Protein AF-A0A329SRY1-F1 (afdb_monomer)

Radius of gyration: 16.74 Å; Cα contacts (8 Å, |Δi|>4): 68; chains: 1; bounding box: 30×52×48 Å

Secondary structure (DSSP, 8-state):
--------HHHHHHHHHHHHHHHHIIIIIITTT---HHHHHHHHHHHTTS-TT--HHHHHHHH--HHHHHHHHHT--GGGG-HHHHHHHHHHHHHHHHHHT-HHHHHHIIIIISPPPP------

Mean predicted aligned error: 11.92 Å

Organism: NCBI:txid29920

pLDDT: mean 73.82, std 15.19, range [35.03, 96.19]

Structure (mmCIF, N/CA/C/O backbone):
data_AF-A0A329SRY1-F1
#
_entry.id   AF-A0A329SRY1-F1
#
loop_
_atom_site.group_PDB
_atom_site.id
_atom_site.type_symbol
_atom_site.label_atom_id
_atom_site.label_alt_id
_atom_site.label_comp_id
_atom_site.label_asym_id
_atom_site.label_entity_id
_atom_site.label_seq_id
_atom_site.pdbx_PDB_ins_code
_atom_site.Cartn_x
_atom_site.Cartn_y
_atom_site.Cartn_z
_atom_site.occupancy
_atom_site.B_iso_or_equiv
_atom_site.auth_seq_id
_atom_site.auth_comp_id
_atom_site.auth_asym_id
_atom_site.auth_atom_id
_atom_site.pdbx_PDB_model_num
ATOM 1 N N . MET A 1 1 ? 1.419 -12.173 -27.904 1.00 35.03 1 MET A N 1
ATOM 2 C CA . MET A 1 1 ? 2.341 -13.033 -27.127 1.00 35.03 1 MET A CA 1
ATOM 3 C C . MET A 1 1 ? 1.765 -13.188 -25.728 1.00 35.03 1 MET A C 1
ATOM 5 O O . MET A 1 1 ? 1.461 -12.153 -25.150 1.00 35.03 1 MET A O 1
ATOM 9 N N . PRO A 1 2 ? 1.543 -14.398 -25.185 1.00 39.59 2 PRO A N 1
ATOM 10 C CA . PRO A 1 2 ? 1.090 -14.521 -23.805 1.00 39.59 2 PRO A CA 1
ATOM 11 C C . PRO A 1 2 ? 2.281 -14.341 -22.857 1.00 39.59 2 PRO A C 1
ATOM 13 O O . PRO A 1 2 ? 3.328 -14.968 -23.035 1.00 39.59 2 PRO A O 1
ATOM 16 N N . ALA A 1 3 ? 2.125 -13.456 -21.874 1.00 36.44 3 ALA A N 1
ATOM 17 C CA . ALA A 1 3 ? 3.083 -13.269 -20.796 1.00 36.44 3 ALA A CA 1
ATOM 18 C C . ALA A 1 3 ? 3.202 -14.574 -19.997 1.00 36.44 3 ALA A C 1
ATOM 20 O O . ALA A 1 3 ? 2.208 -15.125 -19.525 1.00 36.44 3 ALA A O 1
ATOM 21 N N . LYS A 1 4 ? 4.426 -15.090 -19.882 1.00 38.16 4 LYS A N 1
ATOM 22 C CA . LYS A 1 4 ? 4.750 -16.259 -19.064 1.00 38.16 4 LYS A CA 1
ATOM 23 C C . LYS A 1 4 ? 4.531 -15.901 -17.592 1.00 38.16 4 LYS A C 1
ATOM 25 O O . LYS A 1 4 ? 5.344 -15.201 -16.997 1.00 38.16 4 LYS A O 1
ATOM 30 N N . THR A 1 5 ? 3.443 -16.387 -17.008 1.00 50.50 5 THR A N 1
ATOM 31 C CA . THR A 1 5 ? 3.190 -16.344 -15.566 1.00 50.50 5 THR A CA 1
ATOM 32 C C . THR A 1 5 ? 4.067 -17.377 -14.866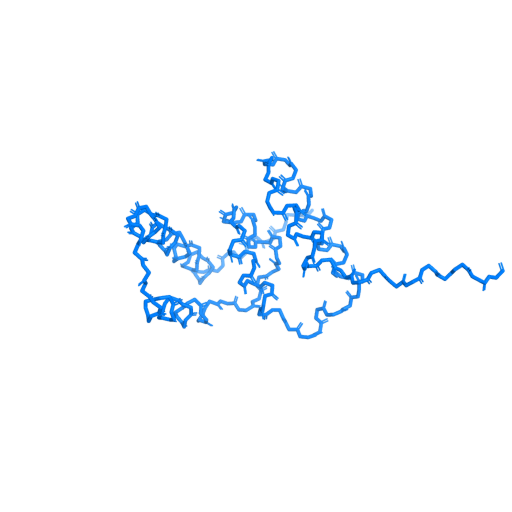 1.00 50.50 5 THR A C 1
ATOM 34 O O . THR A 1 5 ? 3.646 -18.491 -14.571 1.00 50.50 5 THR A O 1
ATOM 37 N N . TYR A 1 6 ? 5.313 -17.010 -14.575 1.00 43.22 6 TYR A N 1
ATOM 38 C CA . TYR A 1 6 ? 6.091 -17.709 -13.555 1.00 43.22 6 TYR A CA 1
ATOM 39 C C . TYR A 1 6 ? 5.746 -17.103 -12.198 1.00 43.22 6 TYR A C 1
ATOM 41 O O . TYR A 1 6 ? 6.521 -16.336 -11.642 1.00 43.22 6 TYR A O 1
ATOM 49 N N . SER A 1 7 ? 4.558 -17.420 -11.677 1.00 51.53 7 SER A N 1
ATOM 50 C CA . SER A 1 7 ? 4.319 -17.234 -10.245 1.00 51.53 7 SER A CA 1
ATOM 51 C C . SER A 1 7 ? 5.131 -18.315 -9.544 1.00 51.53 7 SER A C 1
ATOM 53 O O . SER A 1 7 ? 4.786 -19.498 -9.607 1.00 51.53 7 SER A O 1
ATOM 55 N N . SER A 1 8 ? 6.268 -17.934 -8.970 1.00 59.91 8 SER A N 1
ATOM 56 C CA . SER A 1 8 ? 7.124 -18.871 -8.257 1.00 59.91 8 SER A CA 1
ATOM 57 C C . SER A 1 8 ? 6.415 -19.336 -6.981 1.00 59.91 8 SER A C 1
ATOM 59 O O . SER A 1 8 ? 5.538 -18.656 -6.445 1.00 59.91 8 SER A O 1
ATOM 61 N N . ARG A 1 9 ? 6.784 -20.513 -6.467 1.00 51.94 9 ARG A N 1
ATOM 62 C CA . ARG A 1 9 ? 6.241 -21.044 -5.204 1.00 51.94 9 ARG A CA 1
ATOM 63 C C . ARG A 1 9 ? 6.387 -20.044 -4.043 1.00 51.94 9 ARG A C 1
ATOM 65 O O . ARG A 1 9 ? 5.479 -19.957 -3.222 1.00 51.94 9 ARG A O 1
ATOM 72 N N . GLY A 1 10 ? 7.464 -19.253 -4.039 1.00 57.31 10 GLY A N 1
ATOM 73 C CA . GLY A 1 10 ? 7.695 -18.194 -3.053 1.00 57.31 10 GLY A CA 1
ATOM 74 C C . GLY A 1 10 ? 6.702 -17.030 -3.146 1.00 57.31 10 GLY A C 1
ATOM 75 O O . GLY A 1 10 ? 6.332 -16.467 -2.120 1.00 57.31 10 GLY A O 1
ATOM 76 N N . ASP A 1 11 ? 6.185 -16.715 -4.338 1.00 60.38 11 ASP A N 1
ATOM 77 C CA . ASP A 1 11 ? 5.212 -15.627 -4.521 1.00 60.38 11 ASP A CA 1
ATOM 78 C C . ASP A 1 11 ? 3.837 -15.978 -3.936 1.00 60.38 11 ASP A C 1
ATOM 80 O O . ASP A 1 11 ? 3.164 -15.126 -3.353 1.00 60.38 11 ASP A O 1
ATOM 84 N N . ASN A 1 12 ? 3.417 -17.241 -4.056 1.00 62.50 12 ASN A N 1
ATOM 85 C CA . ASN A 1 12 ? 2.154 -17.716 -3.477 1.00 62.50 12 ASN A CA 1
ATOM 86 C C . ASN A 1 12 ? 2.215 -17.811 -1.948 1.00 62.50 12 ASN A C 1
ATOM 88 O O . ASN A 1 12 ? 1.228 -17.523 -1.264 1.00 62.50 12 ASN A O 1
ATOM 92 N N . GLU A 1 13 ? 3.371 -18.188 -1.410 1.00 65.19 13 GLU A N 1
ATOM 93 C CA . GLU A 1 13 ? 3.610 -18.247 0.030 1.00 65.19 13 GLU A CA 1
ATOM 94 C C . GLU A 1 13 ? 3.602 -16.838 0.638 1.00 65.19 13 GLU A C 1
ATOM 96 O O . GLU A 1 13 ? 2.862 -16.588 1.589 1.00 65.19 13 GLU A O 1
ATOM 101 N N . ALA A 1 14 ? 4.277 -15.879 -0.006 1.00 66.00 14 ALA A N 1
ATOM 102 C CA . ALA A 1 14 ? 4.232 -14.458 0.344 1.00 66.00 14 ALA A CA 1
ATOM 103 C C . ALA A 1 14 ? 2.799 -13.881 0.353 1.00 66.00 14 ALA A C 1
ATOM 105 O O . ALA A 1 14 ? 2.409 -13.177 1.286 1.00 66.00 14 ALA A O 1
ATOM 106 N N . CYS A 1 15 ? 1.978 -14.215 -0.650 1.00 65.31 15 CYS A N 1
ATOM 107 C CA . CYS A 1 15 ? 0.574 -13.782 -0.710 1.00 65.31 15 CYS A CA 1
ATOM 108 C C . CYS A 1 15 ? -0.283 -14.373 0.418 1.00 65.31 15 CYS A C 1
ATOM 110 O O . CYS A 1 15 ? -1.128 -13.685 1.003 1.00 65.31 15 CYS A O 1
ATOM 112 N N . SER A 1 16 ? -0.070 -15.652 0.727 1.00 70.12 16 SER A N 1
ATOM 113 C CA . SER A 1 16 ? -0.791 -16.348 1.796 1.00 70.12 16 SER A CA 1
ATOM 114 C C . SER A 1 16 ? -0.418 -15.769 3.163 1.00 70.12 16 SER A C 1
ATOM 116 O O . SER A 1 16 ? -1.290 -15.497 3.985 1.00 70.12 16 SER A O 1
ATOM 118 N N . LEU A 1 17 ? 0.867 -15.481 3.368 1.00 69.50 17 LEU A N 1
ATOM 119 C CA . LEU A 1 17 ? 1.399 -14.848 4.572 1.00 69.50 17 LEU A CA 1
ATOM 120 C C . LEU A 1 17 ? 0.827 -13.450 4.802 1.00 69.50 17 LEU A C 1
ATOM 122 O O . LEU A 1 17 ? 0.336 -13.162 5.894 1.00 69.50 17 LEU A O 1
ATOM 126 N N . LEU A 1 18 ? 0.796 -12.609 3.767 1.00 69.31 18 LEU A N 1
ATOM 127 C CA . LEU A 1 18 ? 0.165 -11.289 3.844 1.00 69.31 18 LEU A CA 1
ATOM 128 C C . LEU A 1 18 ? -1.322 -11.391 4.197 1.00 69.31 18 LEU A C 1
ATOM 130 O O . LEU A 1 18 ? -1.815 -10.619 5.015 1.00 69.31 18 LEU A O 1
ATOM 134 N N . THR A 1 19 ? -2.035 -12.368 3.635 1.00 68.50 19 THR A N 1
ATOM 135 C CA . THR A 1 19 ? -3.447 -12.617 3.962 1.00 68.50 19 THR A CA 1
ATOM 136 C C . THR A 1 19 ? -3.641 -12.974 5.438 1.00 68.50 19 THR A C 1
ATOM 138 O O . THR A 1 19 ? -4.518 -12.412 6.097 1.00 68.50 19 THR A O 1
AT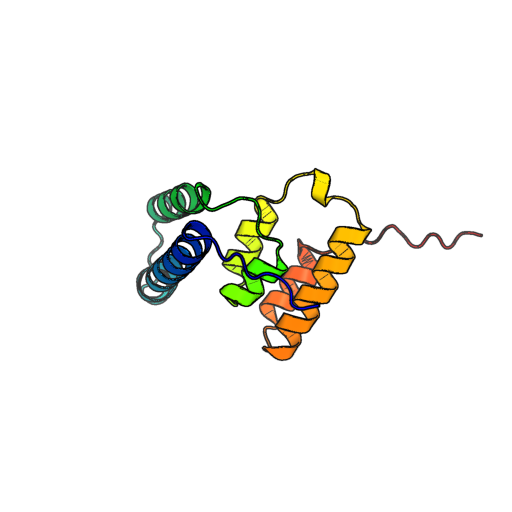OM 141 N N . VAL A 1 20 ? -2.803 -13.860 5.981 1.00 74.12 20 VAL A N 1
ATOM 142 C CA . VAL A 1 20 ? -2.864 -14.271 7.392 1.00 74.12 20 VAL A CA 1
ATOM 143 C C . VAL A 1 20 ? -2.526 -13.109 8.322 1.00 74.12 20 VAL A C 1
ATOM 145 O O . VAL A 1 20 ? -3.273 -12.844 9.265 1.00 74.12 20 VAL A O 1
ATOM 148 N N . VAL A 1 21 ? -1.450 -12.371 8.038 1.00 75.19 21 VAL A N 1
ATOM 149 C CA . VAL A 1 21 ? -1.067 -11.190 8.823 1.00 75.19 21 VAL A CA 1
ATOM 150 C C . VAL A 1 21 ? -2.198 -10.164 8.823 1.00 75.19 21 VAL A C 1
ATOM 152 O O . VAL A 1 21 ? -2.569 -9.672 9.885 1.00 75.19 21 VAL A O 1
ATOM 155 N N . ARG A 1 22 ? -2.825 -9.896 7.671 1.00 71.94 22 ARG A N 1
ATOM 156 C CA . ARG A 1 22 ? -3.988 -8.999 7.579 1.00 71.94 22 ARG A CA 1
ATOM 157 C C . ARG A 1 22 ? -5.159 -9.466 8.432 1.00 71.94 22 ARG A C 1
ATOM 159 O O . ARG A 1 22 ? -5.747 -8.641 9.127 1.00 71.94 22 ARG A O 1
ATOM 166 N N . PHE A 1 23 ? -5.489 -10.758 8.400 1.00 73.81 23 PHE A N 1
ATOM 167 C CA . PHE A 1 23 ? -6.554 -11.312 9.236 1.00 73.81 23 PHE A CA 1
ATOM 168 C C . PHE A 1 23 ? -6.264 -11.075 10.722 1.00 73.81 23 PHE A C 1
ATOM 170 O O . PHE A 1 23 ? -7.107 -10.535 11.431 1.00 73.81 23 PHE A O 1
ATOM 177 N N . VAL A 1 24 ? -5.053 -11.392 11.187 1.00 75.75 24 VAL A N 1
ATOM 178 C CA . VAL A 1 24 ? -4.656 -11.188 12.590 1.00 75.75 24 VAL A CA 1
ATOM 179 C C . VAL A 1 24 ? -4.688 -9.702 12.965 1.00 75.75 24 VAL A C 1
ATOM 181 O O . VAL A 1 24 ? -5.254 -9.317 13.985 1.00 75.75 24 VAL A O 1
ATOM 184 N N . VAL A 1 25 ? -4.142 -8.840 12.115 1.00 71.94 25 VAL A N 1
ATOM 185 C CA . VAL A 1 25 ? -4.107 -7.392 12.335 1.00 71.94 25 VAL A CA 1
ATOM 186 C C . VAL A 1 25 ? -5.508 -6.797 12.433 1.00 71.94 25 VAL A C 1
ATOM 188 O O . VAL A 1 25 ? -5.803 -6.067 13.380 1.00 71.94 25 VAL A O 1
ATOM 191 N N . ARG A 1 26 ? -6.373 -7.097 11.466 1.00 70.81 26 ARG A N 1
ATOM 192 C CA . ARG A 1 26 ? -7.704 -6.502 11.366 1.00 70.81 26 ARG A CA 1
ATOM 193 C C . ARG A 1 26 ? -8.666 -7.096 12.389 1.00 70.81 26 ARG A C 1
ATOM 195 O O . ARG A 1 26 ? -9.277 -6.353 13.149 1.00 70.81 26 ARG A O 1
ATOM 202 N N . GLU A 1 27 ? -8.774 -8.421 12.423 1.00 73.50 27 GLU A N 1
ATOM 203 C CA . GLU A 1 27 ? -9.817 -9.135 13.170 1.00 73.50 27 GLU A CA 1
ATOM 204 C C . GLU A 1 27 ? -9.440 -9.419 14.623 1.00 73.50 27 GLU A C 1
ATOM 206 O O . GLU A 1 27 ? -10.308 -9.766 15.424 1.00 73.50 27 GLU A O 1
ATOM 211 N N . ARG A 1 28 ? -8.153 -9.312 14.983 1.00 70.56 28 ARG A N 1
ATOM 212 C CA . ARG A 1 28 ? -7.692 -9.580 16.354 1.00 70.56 28 ARG A CA 1
ATOM 213 C C . ARG A 1 28 ? -7.082 -8.367 17.030 1.00 70.56 28 ARG A C 1
ATOM 215 O O . ARG A 1 28 ? -7.407 -8.115 18.182 1.00 70.56 28 ARG A O 1
ATOM 222 N N . LEU A 1 29 ? -6.222 -7.609 16.355 1.00 69.06 29 LEU A N 1
ATOM 223 C CA . LEU A 1 29 ? -5.540 -6.486 17.008 1.00 69.06 29 LEU A CA 1
ATOM 224 C C . LEU A 1 29 ? -6.382 -5.204 16.971 1.00 69.06 29 LEU A C 1
ATOM 226 O O . LEU A 1 29 ? -6.672 -4.624 18.014 1.00 69.06 29 LEU A O 1
ATOM 230 N N . GLN A 1 30 ? -6.833 -4.787 15.785 1.00 68.94 30 GLN A N 1
ATOM 231 C CA . GLN A 1 30 ? -7.569 -3.528 15.613 1.00 68.94 30 GLN A CA 1
ATOM 232 C C . GLN A 1 30 ? -9.001 -3.596 16.148 1.00 68.94 30 GLN A C 1
ATOM 234 O O . GLN A 1 30 ? -9.430 -2.683 16.847 1.00 68.94 30 GLN A O 1
ATOM 239 N N . LEU A 1 31 ? -9.728 -4.681 15.862 1.00 73.06 31 LEU A N 1
ATOM 240 C CA . LEU A 1 31 ? -11.119 -4.861 16.301 1.00 73.06 31 LEU A CA 1
ATOM 241 C C . LEU A 1 31 ? -11.277 -4.864 17.828 1.00 73.06 31 LEU A C 1
ATOM 243 O O . LEU A 1 31 ? -12.318 -4.467 18.344 1.00 73.06 31 LEU A O 1
ATOM 247 N N . HIS A 1 32 ? -10.237 -5.281 18.549 1.00 73.31 32 HIS A N 1
ATOM 248 C CA . HIS A 1 32 ? -10.221 -5.307 20.009 1.00 73.31 32 HIS A CA 1
ATOM 249 C C . HIS A 1 32 ? -9.502 -4.101 20.634 1.00 73.31 32 HIS A C 1
ATOM 251 O O . HIS A 1 32 ? -9.375 -4.047 21.854 1.00 73.31 32 HIS A O 1
ATOM 257 N N . GLY A 1 33 ? -9.045 -3.132 19.828 1.00 72.12 33 GLY A N 1
ATOM 258 C CA . GLY A 1 33 ? -8.354 -1.932 20.316 1.00 72.12 33 GLY A CA 1
ATOM 259 C C . GLY A 1 33 ? -7.029 -2.229 21.027 1.00 72.12 33 GLY A C 1
ATOM 260 O O . GLY A 1 33 ? -6.625 -1.486 21.916 1.00 72.12 33 GLY A O 1
ATOM 261 N N . ILE A 1 34 ? -6.375 -3.338 20.677 1.00 71.62 34 ILE A N 1
ATOM 262 C CA . ILE A 1 34 ? -5.176 -3.821 21.359 1.00 71.62 34 ILE A CA 1
ATOM 263 C C . ILE A 1 34 ? -3.937 -3.182 20.721 1.00 71.62 34 ILE A C 1
ATOM 265 O O . ILE A 1 34 ? -3.579 -3.487 19.581 1.00 71.62 34 ILE A O 1
ATOM 269 N N . GLU A 1 35 ? -3.230 -2.344 21.480 1.00 74.94 35 GLU A N 1
ATOM 270 C CA . GLU A 1 35 ? -1.919 -1.827 21.087 1.00 74.94 35 GLU A CA 1
ATOM 271 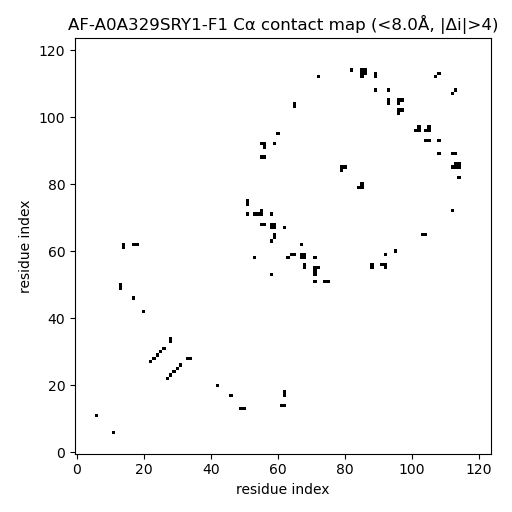C C . GLU A 1 35 ? -0.791 -2.679 21.679 1.00 74.94 35 GLU A C 1
ATOM 273 O O . GLU A 1 35 ? -0.504 -2.632 22.874 1.00 74.94 35 GLU A O 1
ATOM 278 N N . LEU A 1 36 ? -0.119 -3.459 20.827 1.00 76.94 36 LEU A N 1
ATOM 279 C CA . LEU A 1 36 ? 1.044 -4.269 21.203 1.00 76.94 36 LEU A CA 1
ATOM 280 C C . LEU A 1 36 ? 2.238 -3.918 20.303 1.00 76.94 36 LEU A C 1
ATOM 282 O O . LEU A 1 36 ? 2.480 -4.590 19.299 1.00 76.94 36 LEU A O 1
ATOM 286 N N . PRO A 1 37 ? 3.016 -2.876 20.645 1.00 72.69 37 PRO A N 1
ATOM 287 C CA . PRO A 1 37 ? 4.128 -2.395 19.819 1.00 72.69 37 PRO A CA 1
ATOM 288 C C . PRO A 1 37 ? 5.185 -3.462 19.493 1.00 72.69 37 PRO A C 1
ATOM 290 O O . PRO A 1 37 ? 5.776 -3.443 18.419 1.00 72.69 37 PRO A O 1
ATOM 293 N N . HIS A 1 38 ? 5.417 -4.415 20.399 1.00 73.19 38 HIS A N 1
ATOM 294 C CA . HIS A 1 38 ? 6.349 -5.526 20.184 1.00 73.19 38 HIS A CA 1
ATOM 295 C C . HIS A 1 38 ? 5.803 -6.571 19.199 1.00 73.19 38 HIS A C 1
ATOM 297 O O . HIS A 1 38 ? 6.570 -7.114 18.412 1.00 73.19 38 HIS A O 1
ATOM 303 N N . VAL A 1 39 ? 4.486 -6.810 19.189 1.00 74.25 39 VAL A N 1
ATOM 304 C CA . VAL A 1 39 ? 3.831 -7.667 18.185 1.00 74.25 39 VAL A CA 1
ATOM 305 C C . VAL A 1 39 ? 3.885 -6.998 16.818 1.00 74.25 39 VAL A C 1
ATOM 307 O O . VAL A 1 39 ? 4.185 -7.661 15.834 1.00 74.25 39 VAL A O 1
ATOM 310 N N . TRP A 1 40 ? 3.676 -5.680 16.758 1.00 69.19 40 TRP A N 1
ATOM 311 C CA . TRP A 1 40 ? 3.841 -4.922 15.519 1.00 69.19 40 TRP A CA 1
ATOM 312 C C . TRP A 1 40 ? 5.249 -5.036 14.946 1.00 69.19 40 TRP A C 1
ATOM 314 O O . TRP A 1 40 ? 5.381 -5.286 13.755 1.00 69.19 40 TRP A O 1
ATOM 324 N N . ARG A 1 41 ? 6.283 -4.927 15.788 1.00 66.75 41 ARG A N 1
ATOM 325 C CA . ARG A 1 41 ? 7.676 -5.139 15.368 1.00 66.75 41 ARG A CA 1
ATOM 326 C C . ARG A 1 41 ? 7.936 -6.570 14.912 1.00 66.75 41 ARG A C 1
ATOM 328 O O . ARG A 1 41 ? 8.539 -6.747 13.872 1.00 66.75 41 ARG A O 1
ATOM 335 N N . GLY A 1 42 ? 7.424 -7.576 15.622 1.00 70.88 42 GLY A N 1
ATOM 336 C CA . GLY A 1 42 ? 7.572 -8.973 15.201 1.00 70.88 42 GLY A CA 1
ATOM 337 C C . GLY A 1 42 ? 6.883 -9.271 13.866 1.00 70.88 42 GLY A C 1
ATOM 338 O O . GLY A 1 42 ? 7.417 -10.011 13.048 1.00 70.88 42 GLY A O 1
ATOM 339 N N . ILE A 1 43 ? 5.720 -8.662 13.619 1.00 72.38 43 ILE A N 1
ATOM 340 C CA . ILE A 1 43 ? 5.048 -8.723 12.316 1.00 72.38 43 ILE A CA 1
ATOM 341 C C . ILE A 1 43 ? 5.893 -8.016 11.251 1.00 72.38 43 ILE A C 1
ATOM 343 O O . ILE A 1 43 ? 6.060 -8.560 10.168 1.00 72.38 43 ILE A O 1
ATOM 347 N N . ASP A 1 44 ? 6.426 -6.831 11.541 1.00 67.81 44 ASP A N 1
ATOM 348 C CA . ASP A 1 44 ? 7.247 -6.058 10.603 1.00 67.81 44 ASP A CA 1
ATOM 349 C C . ASP A 1 44 ? 8.554 -6.782 10.232 1.00 67.81 44 ASP A C 1
ATOM 351 O O . ASP A 1 44 ? 8.865 -6.920 9.047 1.00 67.81 44 ASP A O 1
ATOM 355 N N . ASP A 1 45 ? 9.254 -7.335 11.229 1.00 69.12 45 ASP A N 1
ATOM 356 C CA . ASP A 1 45 ? 10.452 -8.168 11.073 1.00 69.12 45 ASP A CA 1
ATOM 357 C C . ASP A 1 45 ? 10.144 -9.405 10.225 1.00 69.12 45 ASP A C 1
ATOM 359 O O . ASP A 1 45 ? 10.872 -9.718 9.286 1.00 69.12 45 ASP A O 1
ATOM 363 N N . PHE A 1 46 ? 9.022 -10.073 10.485 1.00 66.12 46 PHE A N 1
ATOM 364 C CA . PHE A 1 46 ? 8.597 -11.236 9.712 1.00 66.12 46 PHE A CA 1
ATOM 365 C C . PHE A 1 46 ? 8.228 -10.882 8.263 1.00 66.12 46 PHE A C 1
ATOM 367 O O . PHE A 1 46 ? 8.619 -11.568 7.320 1.00 66.12 46 PHE A O 1
ATOM 374 N N . LEU A 1 47 ? 7.524 -9.767 8.050 1.00 68.75 47 LEU A N 1
ATOM 375 C CA . LEU A 1 47 ? 7.245 -9.249 6.710 1.00 68.75 47 LEU A CA 1
ATOM 376 C C . LEU A 1 47 ? 8.527 -8.794 5.993 1.00 68.75 47 LEU A C 1
ATOM 378 O O . LEU A 1 47 ? 8.556 -8.757 4.760 1.00 68.75 47 LEU A O 1
ATOM 382 N N . SER A 1 48 ? 9.599 -8.477 6.729 1.00 64.50 48 SER A N 1
ATOM 383 C CA . SER A 1 48 ? 10.881 -8.039 6.158 1.00 64.50 48 SER A CA 1
ATOM 384 C C . SER A 1 48 ? 11.616 -9.147 5.408 1.00 64.50 48 SER A C 1
ATOM 386 O O . SER A 1 48 ? 12.471 -8.849 4.565 1.00 64.50 48 SER A O 1
ATOM 388 N N . GLU A 1 49 ? 11.210 -10.397 5.626 1.00 64.75 49 GLU A N 1
ATOM 389 C CA . GLU A 1 49 ? 11.651 -11.570 4.874 1.00 64.75 49 GLU A CA 1
ATOM 390 C C . GLU A 1 49 ? 10.932 -11.708 3.521 1.00 64.75 49 GLU A C 1
ATOM 392 O O . GLU A 1 49 ? 11.402 -12.434 2.643 1.00 64.75 49 GLU A O 1
ATOM 397 N N . LEU A 1 50 ? 9.830 -10.975 3.298 1.00 62.62 50 LEU A N 1
ATOM 398 C CA . LEU A 1 50 ? 9.121 -11.001 2.018 1.00 62.62 50 LEU A CA 1
ATOM 399 C C . LEU A 1 50 ? 9.991 -10.433 0.885 1.00 62.62 50 LEU A C 1
ATOM 401 O O . LEU A 1 50 ? 10.733 -9.459 1.109 1.00 62.62 50 LEU A O 1
ATOM 405 N N . PRO A 1 51 ? 9.850 -10.972 -0.346 1.00 59.03 51 PRO A N 1
ATOM 406 C CA . PRO A 1 51 ? 10.648 -10.556 -1.492 1.00 59.03 51 PRO A CA 1
ATOM 407 C C . PRO A 1 51 ? 10.572 -9.042 -1.712 1.00 59.03 51 PRO A C 1
ATOM 409 O O . PRO A 1 51 ? 9.498 -8.481 -1.911 1.00 59.03 51 PRO A O 1
ATOM 412 N N . ARG A 1 52 ? 11.731 -8.373 -1.730 1.00 62.94 52 ARG A N 1
ATOM 413 C CA . ARG A 1 52 ? 11.864 -6.917 -1.959 1.00 62.94 52 ARG A CA 1
ATOM 414 C C . ARG A 1 52 ? 11.513 -6.470 -3.389 1.00 62.94 52 ARG A C 1
ATOM 416 O O . ARG A 1 52 ? 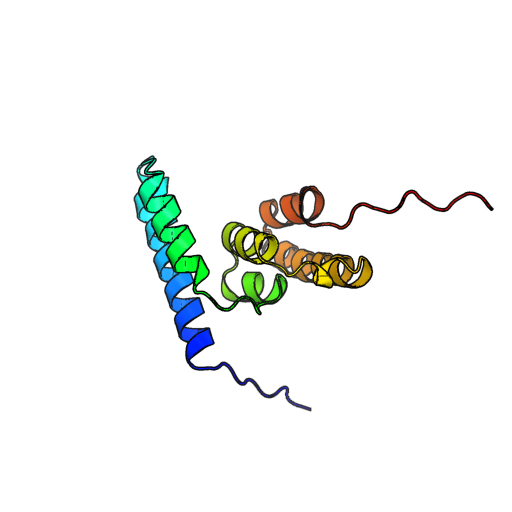11.689 -5.307 -3.720 1.00 62.94 52 ARG A O 1
ATOM 423 N N . GLY A 1 53 ? 11.092 -7.393 -4.253 1.00 68.06 53 GLY A N 1
ATOM 424 C CA . GLY A 1 53 ? 11.017 -7.183 -5.700 1.00 68.06 53 GLY A CA 1
ATOM 425 C C . GLY A 1 53 ? 9.641 -6.824 -6.254 1.00 68.06 53 GLY A C 1
ATOM 426 O O . GLY A 1 53 ? 9.528 -6.666 -7.465 1.00 68.06 53 GLY A O 1
ATOM 427 N N . TRP A 1 54 ? 8.588 -6.746 -5.435 1.00 75.56 54 TRP A N 1
ATOM 428 C CA . TRP A 1 54 ? 7.256 -6.420 -5.954 1.00 75.56 54 TRP A CA 1
ATOM 429 C C . TRP A 1 54 ? 7.138 -4.925 -6.270 1.00 75.56 54 TRP A C 1
ATOM 431 O O . TRP A 1 54 ? 7.339 -4.110 -5.370 1.00 75.56 54 TRP A O 1
ATOM 441 N N . PRO A 1 55 ? 6.746 -4.546 -7.503 1.00 82.38 55 PRO A N 1
ATOM 442 C CA . PRO A 1 55 ? 6.299 -3.188 -7.780 1.00 82.38 55 PRO A CA 1
ATOM 443 C C . PRO A 1 55 ? 5.071 -2.852 -6.931 1.00 82.38 55 PRO A C 1
ATOM 445 O O . PRO A 1 55 ? 4.230 -3.721 -6.673 1.00 82.38 55 PRO A O 1
ATOM 448 N N . LEU A 1 56 ? 4.906 -1.580 -6.568 1.00 86.94 56 LEU A N 1
ATOM 449 C CA . LEU A 1 56 ? 3.775 -1.116 -5.760 1.00 86.94 56 LEU A CA 1
ATOM 450 C C . LEU A 1 56 ? 2.400 -1.562 -6.306 1.00 86.94 56 LEU A C 1
ATOM 452 O O . LEU A 1 56 ? 1.511 -1.935 -5.539 1.00 86.94 56 LEU A O 1
ATOM 456 N N . ALA A 1 57 ? 2.228 -1.580 -7.632 1.00 89.06 57 ALA A N 1
ATOM 457 C CA . ALA A 1 57 ? 0.989 -2.019 -8.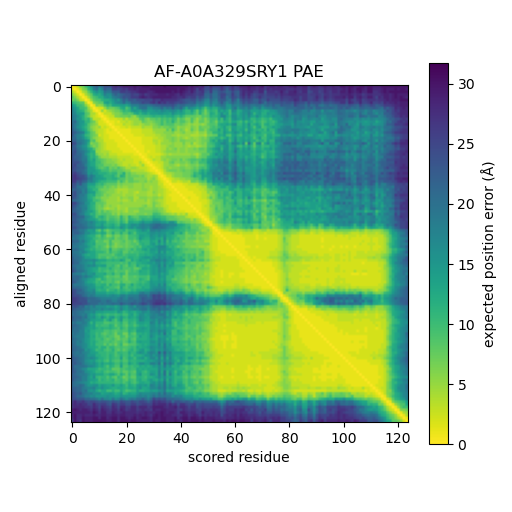283 1.00 89.06 57 ALA A CA 1
ATOM 458 C C . ALA A 1 57 ? 0.745 -3.512 -8.103 1.00 89.06 57 ALA A C 1
ATOM 460 O O . ALA A 1 57 ? -0.391 -3.904 -7.861 1.00 89.06 57 ALA A O 1
ATOM 461 N N . GLU A 1 58 ? 1.786 -4.338 -8.160 1.00 85.38 58 GLU A N 1
ATOM 462 C CA . GLU A 1 58 ? 1.652 -5.780 -7.954 1.00 85.38 58 GLU A CA 1
ATOM 463 C C . GLU A 1 58 ? 1.222 -6.079 -6.512 1.00 85.38 58 GLU A C 1
ATOM 465 O O . GLU A 1 58 ? 0.315 -6.882 -6.279 1.00 85.38 58 GLU A O 1
ATOM 470 N N . ALA A 1 59 ? 1.794 -5.357 -5.542 1.00 82.00 59 ALA A N 1
ATOM 471 C CA . ALA A 1 59 ? 1.375 -5.434 -4.147 1.00 82.00 59 ALA A CA 1
ATOM 472 C C . ALA A 1 59 ? -0.107 -5.056 -3.983 1.00 82.00 59 ALA A C 1
ATOM 474 O O . ALA A 1 59 ? -0.858 -5.745 -3.283 1.00 82.00 59 ALA A O 1
ATOM 475 N N . TYR A 1 60 ? -0.561 -4.005 -4.672 1.00 88.12 60 TYR A N 1
ATOM 476 C CA . TYR A 1 60 ? -1.954 -3.574 -4.607 1.00 88.12 60 TYR A CA 1
ATOM 477 C C . TYR A 1 60 ? -2.925 -4.508 -5.337 1.00 88.12 60 TYR A C 1
ATOM 479 O O . TYR A 1 60 ? -4.007 -4.789 -4.819 1.00 88.12 60 TYR A O 1
ATOM 487 N N . ILE A 1 61 ? -2.560 -5.041 -6.506 1.00 86.44 61 ILE A N 1
ATOM 488 C CA . ILE A 1 61 ? -3.373 -6.016 -7.247 1.00 86.44 61 ILE A CA 1
ATOM 489 C C . ILE A 1 61 ? -3.638 -7.233 -6.364 1.00 86.44 61 ILE A C 1
ATOM 491 O O . ILE A 1 61 ? -4.797 -7.620 -6.201 1.00 86.44 61 ILE A O 1
ATOM 495 N N . ARG A 1 62 ? -2.580 -7.773 -5.746 1.00 78.62 62 ARG A N 1
ATOM 496 C CA . ARG A 1 62 ? -2.629 -9.001 -4.943 1.00 78.62 62 ARG A CA 1
ATOM 497 C C . ARG A 1 62 ? -3.355 -8.844 -3.616 1.00 78.62 62 ARG A C 1
ATOM 499 O O . ARG A 1 62 ? -4.002 -9.785 -3.170 1.00 78.62 62 ARG A O 1
ATOM 506 N N . THR A 1 63 ? -3.237 -7.688 -2.966 1.00 77.38 63 THR A N 1
ATOM 507 C CA . THR A 1 63 ? -3.745 -7.518 -1.593 1.00 77.38 63 THR A CA 1
ATOM 508 C C . THR A 1 63 ? -4.961 -6.605 -1.492 1.00 77.38 63 THR A C 1
ATOM 510 O O . THR A 1 63 ? -5.808 -6.810 -0.621 1.00 77.38 63 THR A O 1
ATOM 513 N N . GLY A 1 64 ? -5.049 -5.594 -2.357 1.00 80.31 64 GLY A N 1
ATOM 514 C CA . GLY A 1 64 ? -5.990 -4.484 -2.219 1.00 80.31 64 GLY A CA 1
ATOM 515 C C . GLY A 1 64 ? -5.873 -3.751 -0.893 1.00 80.31 64 GLY A C 1
ATOM 516 O O . GLY A 1 64 ? -6.883 -3.325 -0.346 1.00 80.31 64 GLY A O 1
ATOM 517 N N . ASP A 1 65 ? -4.661 -3.672 -0.344 1.00 78.06 65 ASP A N 1
ATOM 518 C CA . ASP A 1 65 ? -4.421 -3.142 0.989 1.00 78.06 65 ASP A CA 1
ATOM 519 C C . ASP A 1 65 ? -3.419 -1.986 0.975 1.00 78.06 65 ASP A C 1
ATOM 521 O O . ASP A 1 65 ? -2.263 -2.144 0.574 1.00 78.06 65 ASP A O 1
ATOM 525 N N . LEU A 1 66 ? -3.856 -0.830 1.475 1.00 82.75 66 LEU A N 1
ATOM 526 C CA . LEU A 1 66 ? -3.019 0.361 1.578 1.00 82.75 66 LEU A CA 1
ATOM 527 C C . LEU A 1 66 ? -1.798 0.153 2.486 1.00 82.75 66 LEU A C 1
ATOM 529 O O . LEU A 1 66 ? -0.722 0.658 2.179 1.00 82.75 66 LEU A O 1
ATOM 533 N N . ARG A 1 67 ? -1.913 -0.600 3.587 1.00 76.19 67 ARG A N 1
ATOM 534 C CA . ARG A 1 67 ? -0.760 -0.818 4.475 1.00 76.19 67 ARG A CA 1
ATOM 535 C C . ARG A 1 67 ? 0.291 -1.692 3.805 1.00 76.19 67 ARG A C 1
ATOM 537 O O . ARG A 1 67 ? 1.479 -1.451 3.982 1.00 76.19 67 ARG A O 1
ATOM 544 N N . CYS A 1 68 ? -0.131 -2.669 3.003 1.00 74.88 68 CYS A N 1
ATOM 545 C CA . CYS A 1 68 ? 0.799 -3.471 2.211 1.00 74.88 68 CYS A CA 1
ATOM 546 C C . CYS A 1 68 ? 1.511 -2.623 1.150 1.00 74.88 68 CYS A C 1
ATOM 548 O O . CYS A 1 68 ? 2.727 -2.724 1.008 1.00 74.88 68 CYS A O 1
ATOM 550 N N . MET A 1 69 ? 0.785 -1.732 0.468 1.00 84.56 69 MET A N 1
ATOM 551 C CA . MET A 1 69 ? 1.402 -0.756 -0.434 1.00 84.56 69 MET A CA 1
ATOM 552 C C . MET A 1 69 ? 2.426 0.127 0.282 1.00 84.56 69 MET A C 1
ATOM 554 O O . MET A 1 69 ? 3.553 0.252 -0.180 1.00 84.56 69 MET A O 1
ATOM 558 N N . GLN A 1 70 ? 2.055 0.706 1.425 1.00 84.31 70 GLN A N 1
ATOM 559 C CA . GLN A 1 70 ? 2.943 1.536 2.243 1.00 84.31 70 GLN A CA 1
ATOM 560 C C . GLN A 1 70 ? 4.207 0.783 2.656 1.00 84.31 70 GLN A C 1
ATOM 562 O O . GLN A 1 70 ? 5.306 1.329 2.588 1.00 84.31 70 GLN A O 1
ATOM 567 N N . TYR A 1 71 ? 4.049 -0.481 3.040 1.00 77.62 71 TYR A N 1
ATOM 568 C CA . TYR A 1 71 ? 5.149 -1.351 3.418 1.00 77.62 71 TYR A CA 1
ATOM 569 C C . TYR A 1 71 ? 6.117 -1.615 2.257 1.00 77.62 71 TYR A C 1
ATOM 571 O O . TYR A 1 71 ? 7.331 -1.507 2.420 1.00 77.62 71 TYR A O 1
ATOM 579 N N . VAL A 1 72 ? 5.586 -1.927 1.072 1.00 80.75 72 VAL A N 1
ATOM 580 C CA . VAL A 1 72 ? 6.399 -2.134 -0.135 1.00 80.75 72 VAL A CA 1
ATOM 581 C C . VAL A 1 72 ? 7.097 -0.838 -0.541 1.00 80.75 72 VAL A C 1
ATOM 583 O O . VAL A 1 72 ? 8.309 -0.849 -0.731 1.00 80.75 72 VAL A O 1
ATOM 586 N N . ALA A 1 73 ? 6.376 0.284 -0.564 1.00 84.06 73 ALA A N 1
ATOM 587 C CA . ALA A 1 73 ? 6.924 1.598 -0.889 1.00 84.06 73 ALA A CA 1
ATOM 588 C C . ALA A 1 73 ? 8.071 2.024 0.042 1.00 84.06 73 ALA A C 1
ATOM 590 O O . ALA A 1 73 ? 9.057 2.588 -0.420 1.00 84.06 73 ALA A O 1
ATOM 591 N N . ALA A 1 74 ? 7.985 1.725 1.343 1.00 81.69 74 ALA A N 1
ATOM 592 C CA . ALA A 1 7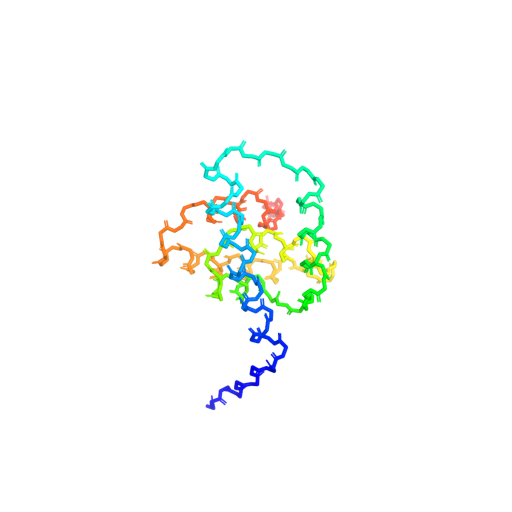4 ? 9.048 2.028 2.305 1.00 81.69 74 ALA A CA 1
ATOM 593 C C . ALA A 1 74 ? 10.335 1.208 2.081 1.00 81.69 74 ALA A C 1
ATOM 595 O O . ALA A 1 74 ? 11.396 1.571 2.589 1.00 81.69 74 ALA A O 1
ATOM 596 N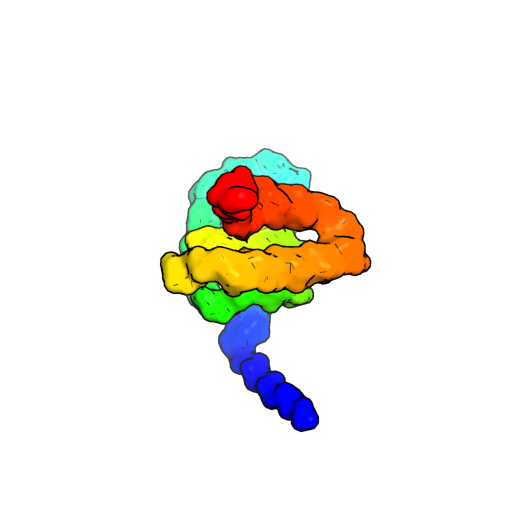 N . ARG A 1 75 ? 10.245 0.096 1.340 1.00 77.50 75 ARG A N 1
ATOM 597 C CA . ARG A 1 75 ? 11.355 -0.823 1.045 1.00 77.50 75 ARG A CA 1
ATOM 598 C C . ARG A 1 75 ? 11.845 -0.723 -0.399 1.00 77.50 75 ARG A C 1
ATOM 600 O O . ARG A 1 75 ? 12.757 -1.471 -0.758 1.00 77.50 75 ARG A O 1
ATOM 607 N N . GLU A 1 76 ? 11.263 0.160 -1.212 1.00 77.56 76 GLU A N 1
ATOM 608 C CA . GLU A 1 76 ? 11.714 0.366 -2.586 1.00 77.56 76 GLU A CA 1
ATOM 609 C C . GLU A 1 76 ? 13.178 0.838 -2.594 1.00 77.56 76 GLU A C 1
ATOM 611 O O . GLU A 1 76 ? 13.563 1.704 -1.800 1.00 77.56 76 GLU A O 1
ATOM 616 N N . PRO A 1 77 ? 14.028 0.248 -3.453 1.00 69.44 77 PRO A N 1
ATOM 617 C CA . PRO A 1 77 ? 15.417 0.662 -3.558 1.00 69.44 77 PRO A CA 1
ATOM 618 C C . PRO A 1 77 ? 15.501 2.119 -4.023 1.00 69.44 77 PRO A C 1
ATOM 620 O O . PRO A 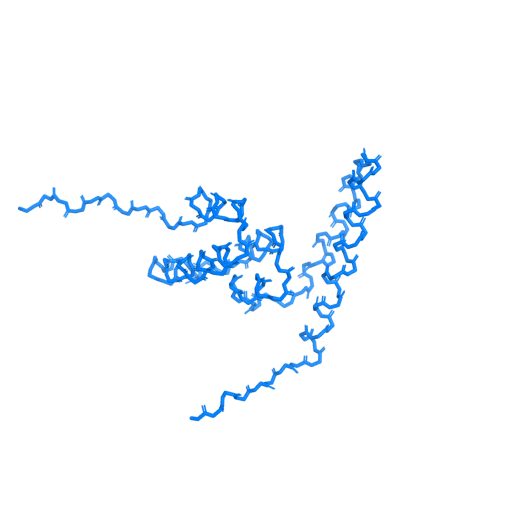1 77 ? 14.660 2.581 -4.792 1.00 69.44 77 PRO A O 1
ATOM 623 N N . LYS A 1 78 ? 16.548 2.838 -3.600 1.00 62.59 78 LYS A N 1
ATOM 624 C CA . LYS A 1 78 ? 16.762 4.245 -3.987 1.00 62.59 78 LYS A CA 1
ATOM 625 C C . LYS A 1 78 ? 16.855 4.436 -5.505 1.00 62.59 78 LYS A C 1
ATOM 627 O O . LYS A 1 78 ? 16.551 5.507 -6.002 1.00 62.59 78 LYS A O 1
ATOM 632 N N . GLU A 1 79 ? 17.176 3.398 -6.279 1.00 51.47 79 GLU A N 1
ATOM 633 C CA . GLU A 1 79 ? 17.129 3.475 -7.747 1.00 51.47 79 GLU A CA 1
ATOM 634 C C . GLU A 1 79 ? 15.701 3.641 -8.325 1.00 51.47 79 GLU A C 1
ATOM 636 O O . GLU A 1 79 ? 15.550 4.060 -9.473 1.00 51.47 79 GLU A O 1
ATOM 641 N N . ALA A 1 80 ? 14.642 3.395 -7.539 1.00 55.84 80 ALA A N 1
ATOM 642 C CA . ALA A 1 80 ? 13.252 3.723 -7.888 1.00 55.84 80 ALA A CA 1
ATOM 643 C C . ALA A 1 80 ? 12.950 5.240 -7.838 1.00 55.84 80 ALA A C 1
ATOM 645 O O . ALA A 1 80 ? 11.837 5.661 -8.155 1.00 55.84 80 ALA A O 1
ATOM 646 N N . GLU A 1 81 ? 13.935 6.076 -7.484 1.00 60.62 81 GLU A N 1
ATOM 647 C CA . GLU A 1 81 ? 13.831 7.541 -7.431 1.00 60.62 81 GLU A CA 1
ATOM 648 C C . GLU A 1 81 ? 13.656 8.209 -8.803 1.00 60.62 81 GLU A C 1
ATOM 650 O O . GLU A 1 81 ? 13.386 9.409 -8.848 1.00 60.62 81 GLU A O 1
ATOM 655 N N . HIS A 1 82 ? 13.757 7.477 -9.923 1.00 75.69 82 HIS A N 1
ATOM 656 C CA . HIS A 1 82 ? 13.502 8.063 -11.239 1.00 75.69 82 HIS A CA 1
ATOM 657 C C . HIS A 1 82 ? 12.076 8.648 -11.301 1.00 75.69 82 HIS A C 1
ATOM 659 O O . HIS A 1 82 ? 11.102 7.884 -11.276 1.00 75.69 82 HIS A O 1
ATOM 665 N N . PRO A 1 83 ? 11.919 9.981 -11.457 1.00 79.19 83 PRO A N 1
ATOM 666 C CA . PRO A 1 83 ? 10.611 10.632 -11.355 1.00 79.19 83 PRO A CA 1
ATOM 667 C C . PRO A 1 83 ? 9.583 10.067 -12.340 1.00 79.19 83 PRO A C 1
ATOM 669 O O . PRO A 1 83 ? 8.410 9.918 -12.004 1.00 79.19 83 PRO A O 1
ATOM 672 N N . SER A 1 84 ? 10.032 9.669 -13.534 1.00 82.12 84 SER A N 1
ATOM 673 C CA . SER A 1 84 ? 9.192 9.052 -14.563 1.00 82.12 84 SER A CA 1
ATOM 674 C C . SER A 1 84 ? 8.668 7.669 -14.166 1.00 82.12 84 SER A C 1
ATOM 676 O O . SER A 1 84 ? 7.503 7.373 -14.421 1.00 82.12 84 SER A O 1
ATOM 678 N N . TYR A 1 85 ? 9.492 6.831 -13.522 1.00 82.44 85 TYR A N 1
ATOM 679 C CA . TYR A 1 85 ? 9.054 5.523 -13.017 1.00 82.44 85 TYR A CA 1
ATOM 680 C C . TYR A 1 85 ? 8.031 5.703 -11.896 1.00 82.44 85 TYR A C 1
ATOM 682 O O . TYR A 1 85 ? 6.974 5.077 -11.919 1.00 82.44 85 TYR A O 1
ATOM 690 N N . ARG A 1 86 ? 8.302 6.623 -10.963 1.00 84.81 86 ARG A N 1
ATOM 691 C CA . ARG A 1 86 ? 7.401 6.915 -9.845 1.00 84.81 86 ARG A CA 1
ATOM 692 C C . ARG A 1 86 ? 6.059 7.471 -10.317 1.00 84.81 86 ARG A C 1
ATOM 694 O O . ARG A 1 86 ? 5.017 7.020 -9.856 1.00 84.81 86 ARG A O 1
ATOM 701 N N . MET A 1 87 ? 6.071 8.382 -11.290 1.00 87.19 87 MET A N 1
ATOM 702 C CA . MET A 1 87 ? 4.852 8.920 -11.903 1.00 87.19 87 MET A CA 1
ATOM 703 C C . MET A 1 87 ? 4.057 7.840 -12.646 1.00 87.19 87 MET A C 1
ATOM 705 O O . MET A 1 87 ? 2.842 7.730 -12.480 1.00 87.19 87 MET A O 1
ATOM 709 N N . TRP A 1 88 ? 4.735 6.998 -13.435 1.00 88.12 88 TRP A N 1
ATOM 710 C CA . TRP A 1 88 ? 4.100 5.846 -14.077 1.00 88.12 88 TRP A CA 1
ATOM 711 C C . TRP A 1 88 ? 3.476 4.909 -13.037 1.00 88.12 88 TRP A C 1
ATOM 713 O O . TRP A 1 88 ? 2.343 4.458 -13.207 1.00 88.12 88 TRP A O 1
ATOM 723 N N . MET A 1 89 ? 4.171 4.670 -11.923 1.00 90.56 89 MET A N 1
ATOM 724 C CA . MET A 1 89 ? 3.656 3.856 -10.833 1.00 90.56 89 MET A CA 1
ATOM 725 C C . MET A 1 89 ? 2.401 4.456 -10.190 1.00 90.56 89 MET A C 1
ATOM 727 O O . MET A 1 89 ? 1.399 3.755 -10.051 1.00 90.56 89 MET A O 1
ATOM 731 N N . VAL A 1 90 ? 2.416 5.749 -9.858 1.00 92.19 90 VAL A N 1
ATOM 732 C CA . VAL A 1 90 ? 1.253 6.464 -9.305 1.00 92.19 90 VAL A CA 1
ATOM 733 C C . VAL A 1 90 ? 0.035 6.306 -10.209 1.00 92.19 90 VAL A C 1
ATOM 735 O O . VAL A 1 90 ? -1.024 5.922 -9.721 1.00 92.19 90 VAL A O 1
ATOM 738 N N . ASN A 1 91 ? 0.187 6.524 -11.518 1.00 93.56 91 ASN A N 1
ATOM 739 C CA . ASN A 1 91 ? -0.924 6.431 -12.468 1.00 93.56 91 ASN A CA 1
ATOM 740 C C . ASN A 1 91 ? -1.539 5.026 -12.513 1.00 93.56 91 ASN A C 1
ATOM 742 O O . ASN A 1 91 ? -2.762 4.888 -12.490 1.00 93.56 91 ASN A O 1
ATOM 746 N N . ASN A 1 92 ? -0.709 3.978 -12.530 1.00 93.88 92 ASN A N 1
ATOM 747 C CA . ASN A 1 92 ? -1.203 2.600 -12.531 1.00 93.88 92 ASN A CA 1
ATOM 748 C C . ASN A 1 92 ? -1.970 2.262 -11.250 1.00 93.88 92 ASN A C 1
ATOM 750 O O . ASN A 1 92 ? -3.051 1.678 -11.310 1.00 93.88 92 ASN A O 1
ATOM 754 N N . VAL A 1 93 ? -1.432 2.628 -10.083 1.00 94.69 93 VAL A N 1
ATOM 755 C CA . VAL A 1 93 ? -2.099 2.321 -8.810 1.00 94.69 93 VAL A CA 1
ATOM 756 C C . VAL A 1 93 ? -3.344 3.185 -8.618 1.00 94.69 93 VAL A C 1
ATOM 758 O O . VAL A 1 93 ? -4.343 2.692 -8.103 1.00 94.69 93 VAL A O 1
ATOM 761 N N . ALA A 1 94 ? -3.333 4.434 -9.089 1.00 95.81 94 ALA A N 1
ATOM 762 C CA . ALA A 1 94 ? -4.498 5.309 -9.057 1.00 95.81 94 ALA A CA 1
ATOM 763 C C . ALA A 1 94 ? -5.656 4.745 -9.890 1.00 95.81 94 ALA A C 1
ATOM 765 O O . ALA A 1 94 ? -6.779 4.708 -9.395 1.00 95.81 94 ALA A O 1
ATOM 766 N N . ALA A 1 95 ? -5.391 4.232 -11.097 1.00 95.88 95 ALA A N 1
ATOM 767 C CA . ALA A 1 95 ? -6.413 3.573 -11.911 1.00 95.88 95 ALA A CA 1
ATOM 768 C C . ALA A 1 95 ? -7.037 2.371 -11.176 1.00 95.88 95 ALA A C 1
ATOM 770 O O . ALA A 1 95 ? -8.256 2.273 -11.059 1.00 95.88 95 ALA A O 1
ATOM 771 N N . LEU A 1 96 ? -6.204 1.511 -10.579 1.00 95.44 96 LEU A N 1
ATOM 772 C CA . LEU A 1 96 ? -6.676 0.367 -9.790 1.00 95.44 96 LEU A CA 1
ATOM 773 C C . LEU A 1 96 ? -7.488 0.790 -8.555 1.00 95.44 96 LEU A C 1
ATOM 775 O O . LEU A 1 96 ? -8.466 0.134 -8.199 1.00 95.44 96 LEU A O 1
ATOM 779 N N . ALA A 1 97 ? -7.068 1.854 -7.867 1.00 95.19 97 ALA A N 1
ATOM 780 C CA . ALA A 1 97 ? -7.741 2.353 -6.672 1.00 95.19 97 ALA A CA 1
ATOM 781 C C . ALA A 1 97 ? -9.071 3.037 -7.017 1.00 95.19 97 ALA A C 1
ATOM 783 O O . ALA A 1 97 ? -10.044 2.876 -6.281 1.00 95.19 97 ALA A O 1
ATOM 784 N N . MET A 1 98 ? -9.142 3.733 -8.155 1.00 96.19 98 MET A N 1
ATOM 785 C CA . MET A 1 98 ? -10.384 4.286 -8.697 1.00 96.19 98 MET A CA 1
ATOM 786 C C . MET A 1 98 ? -11.398 3.187 -9.012 1.00 96.19 98 MET A C 1
ATOM 788 O O . MET A 1 98 ? -12.531 3.275 -8.541 1.00 96.19 98 MET A O 1
ATOM 792 N N . ASP A 1 99 ? -10.984 2.129 -9.716 1.00 95.81 99 ASP A N 1
ATOM 793 C CA . ASP A 1 99 ? -11.856 0.989 -10.042 1.00 95.81 99 ASP A CA 1
ATOM 794 C C . ASP A 1 99 ? -12.424 0.309 -8.784 1.00 95.81 99 ASP A C 1
ATOM 796 O O . ASP A 1 99 ? -13.531 -0.228 -8.795 1.00 95.81 99 ASP A O 1
ATOM 800 N N . ARG A 1 100 ? -11.676 0.349 -7.675 1.00 92.62 100 ARG A N 1
ATOM 801 C CA . ARG A 1 100 ? -12.073 -0.217 -6.376 1.00 92.62 100 ARG A CA 1
ATOM 802 C C . ARG A 1 100 ? -12.805 0.769 -5.461 1.00 92.62 100 ARG A C 1
ATOM 804 O O . ARG A 1 100 ? -13.287 0.354 -4.409 1.00 92.62 100 ARG A O 1
ATOM 811 N N . GLY A 1 101 ? -12.874 2.052 -5.815 1.00 94.81 101 GLY A N 1
ATOM 812 C CA . GLY A 1 101 ? -13.395 3.107 -4.940 1.00 94.81 101 GLY A CA 1
ATOM 813 C C . GLY A 1 101 ? -12.565 3.334 -3.665 1.00 94.81 101 GLY A C 1
ATOM 814 O O . GLY A 1 101 ? -13.092 3.814 -2.661 1.00 94.81 101 GLY A O 1
ATOM 815 N N . ASP A 1 102 ? -11.276 2.983 -3.671 1.00 94.19 102 ASP A N 1
ATOM 816 C CA . ASP A 1 102 ? -10.382 3.085 -2.513 1.00 94.19 102 ASP A CA 1
ATOM 817 C C . ASP A 1 102 ? -9.802 4.501 -2.380 1.00 94.19 102 ASP A C 1
ATOM 819 O O . ASP A 1 102 ? -8.656 4.798 -2.729 1.00 94.19 102 ASP A O 1
ATOM 823 N N . VAL A 1 103 ? -10.633 5.406 -1.860 1.00 96.06 103 VAL A N 1
ATOM 824 C CA . VAL A 1 103 ? -10.290 6.826 -1.677 1.00 96.06 103 VAL A CA 1
ATOM 825 C C . VAL A 1 103 ? -9.061 7.014 -0.779 1.00 96.06 103 VAL A C 1
ATOM 827 O O . VAL A 1 103 ? -8.280 7.939 -0.992 1.00 96.06 103 VAL A O 1
ATOM 830 N N . LYS A 1 104 ? -8.840 6.123 0.197 1.00 92.06 104 LYS A N 1
ATOM 831 C CA . LYS A 1 104 ? -7.685 6.213 1.104 1.00 92.06 104 LYS A CA 1
ATOM 832 C C . LYS A 1 104 ? -6.378 5.893 0.386 1.00 92.06 104 LYS A C 1
ATOM 834 O O . LYS A 1 104 ? -5.372 6.553 0.642 1.00 92.06 104 LYS A O 1
ATOM 839 N N . ALA A 1 105 ? -6.386 4.911 -0.516 1.00 92.75 105 ALA A N 1
ATOM 840 C CA . ALA A 1 105 ? -5.220 4.627 -1.343 1.00 92.75 105 ALA A CA 1
ATOM 841 C C . ALA A 1 105 ? -4.890 5.795 -2.282 1.00 92.75 105 ALA A C 1
ATOM 843 O O . ALA A 1 105 ? -3.723 6.173 -2.388 1.00 92.75 105 ALA A O 1
ATOM 844 N N . LEU A 1 106 ? -5.907 6.418 -2.888 1.00 95.62 106 LEU A N 1
ATOM 845 C CA . LEU A 1 106 ? -5.735 7.612 -3.724 1.00 95.62 106 LEU A CA 1
ATOM 846 C C . LEU A 1 106 ? -5.146 8.793 -2.941 1.00 95.62 106 LEU A C 1
ATOM 848 O O . LEU A 1 106 ? -4.204 9.435 -3.405 1.00 95.62 106 LEU A O 1
ATOM 852 N N . GLU A 1 107 ? -5.659 9.060 -1.739 1.00 95.12 107 GLU A N 1
ATOM 853 C CA . GLU A 1 107 ? -5.155 10.132 -0.877 1.00 95.12 107 GLU A CA 1
ATOM 854 C C . GLU A 1 107 ? -3.681 9.920 -0.508 1.00 95.12 107 GLU A C 1
ATOM 856 O O . GLU A 1 107 ? -2.873 10.846 -0.601 1.00 95.12 107 GLU A O 1
ATOM 861 N N . TRP A 1 108 ? -3.314 8.700 -0.115 1.00 94.25 108 TRP A N 1
ATOM 862 C CA . TRP A 1 108 ? -1.933 8.384 0.232 1.00 94.25 108 TRP A CA 1
ATOM 863 C C . TRP A 1 108 ? -0.992 8.465 -0.979 1.00 94.25 108 TRP A C 1
ATOM 865 O O . TRP A 1 108 ? 0.106 9.011 -0.856 1.00 94.25 108 TRP A O 1
ATOM 875 N N . LEU A 1 109 ? -1.420 7.993 -2.158 1.00 92.88 109 LEU A N 1
ATOM 876 C CA . LEU A 1 109 ? -0.643 8.129 -3.394 1.00 92.88 109 LEU A CA 1
ATOM 877 C C . LEU A 1 109 ? -0.322 9.594 -3.690 1.00 92.88 109 LEU A C 1
ATOM 879 O O . LEU A 1 109 ? 0.831 9.921 -3.966 1.00 92.88 109 LEU A O 1
ATOM 883 N N . ALA A 1 110 ? -1.318 10.475 -3.592 1.00 91.00 110 ALA A N 1
ATOM 884 C CA . ALA A 1 110 ? -1.148 11.900 -3.856 1.00 91.00 110 ALA A CA 1
ATOM 885 C C . ALA A 1 110 ? -0.252 12.593 -2.818 1.00 91.00 110 ALA A C 1
ATOM 887 O O . ALA A 1 110 ? 0.571 13.427 -3.182 1.00 91.00 110 ALA A O 1
ATOM 888 N N . LYS A 1 111 ? -0.401 12.259 -1.530 1.00 89.88 111 LYS A N 1
ATOM 889 C CA . LYS A 1 111 ? 0.277 12.975 -0.435 1.00 89.88 111 LYS A CA 1
ATOM 890 C C . LYS A 1 111 ? 1.661 12.446 -0.080 1.00 89.88 111 LYS A C 1
ATOM 892 O O . LYS A 1 111 ? 2.448 13.186 0.498 1.00 89.88 111 LYS A O 1
ATOM 897 N N . SER A 1 112 ? 1.922 11.162 -0.303 1.00 86.38 112 SER A N 1
ATOM 898 C CA . SER A 1 112 ? 3.076 10.488 0.309 1.00 86.38 112 SER A CA 1
ATOM 899 C C . SER A 1 112 ? 3.929 9.692 -0.667 1.00 86.38 112 SER A C 1
ATOM 901 O O . SER A 1 112 ? 5.089 9.437 -0.358 1.00 86.38 112 SER A O 1
ATOM 903 N N . TYR A 1 113 ? 3.378 9.273 -1.809 1.00 85.94 113 TYR A N 1
ATOM 904 C CA . TYR A 1 113 ? 4.113 8.445 -2.769 1.00 85.94 113 TYR A CA 1
ATOM 905 C C . TYR A 1 113 ? 4.429 9.156 -4.088 1.00 85.94 113 TYR A C 1
ATOM 907 O O . TYR A 1 113 ? 5.408 8.806 -4.752 1.00 85.94 113 TYR A O 1
ATOM 915 N N . SER A 1 114 ? 3.623 10.148 -4.473 1.00 83.62 114 SER A N 1
ATOM 916 C CA . SER A 1 114 ? 3.851 10.921 -5.692 1.00 83.62 114 SER A CA 1
ATOM 917 C C . SER A 1 114 ? 5.208 11.619 -5.647 1.00 83.62 114 SER A C 1
ATOM 919 O O . SER A 1 114 ? 5.592 12.122 -4.591 1.00 83.62 114 SER A O 1
ATOM 921 N N . PRO A 1 115 ? 5.958 11.639 -6.765 1.00 78.56 115 PRO A N 1
ATOM 922 C CA . PRO A 1 115 ? 7.186 12.416 -6.819 1.00 78.56 115 PRO A CA 1
ATOM 923 C C . PRO A 1 115 ? 6.842 13.890 -6.585 1.00 78.56 115 PRO A C 1
ATOM 925 O O . PRO A 1 115 ? 5.827 14.368 -7.104 1.00 78.56 115 PRO A O 1
ATOM 928 N N . ASP A 1 116 ? 7.684 14.603 -5.831 1.00 71.50 116 ASP A N 1
ATOM 929 C CA . ASP A 1 116 ? 7.571 16.056 -5.729 1.00 71.50 116 ASP A CA 1
ATOM 930 C C . ASP A 1 116 ? 7.514 16.618 -7.146 1.00 71.50 116 ASP A C 1
ATOM 932 O O . ASP A 1 116 ? 8.338 16.286 -8.003 1.00 71.50 116 ASP A O 1
ATOM 936 N N . THR A 1 117 ? 6.484 17.415 -7.422 1.00 56.16 117 THR A N 1
ATOM 937 C CA . THR A 1 117 ? 6.361 18.045 -8.731 1.00 56.16 117 THR A CA 1
ATOM 938 C C . THR A 1 117 ? 7.574 18.961 -8.864 1.00 56.16 117 THR A C 1
ATOM 940 O O . THR A 1 117 ? 7.698 19.872 -8.039 1.00 56.16 117 THR A O 1
ATOM 943 N N . PRO A 1 118 ? 8.497 18.754 -9.827 1.00 48.19 118 PRO A N 1
ATOM 944 C CA . PRO A 1 118 ? 9.515 19.761 -10.060 1.00 48.19 118 PRO A CA 1
ATOM 945 C C . PRO A 1 118 ? 8.762 21.056 -10.354 1.00 48.19 118 P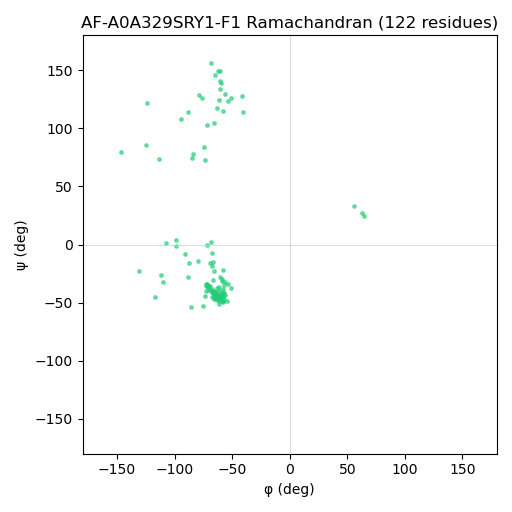RO A C 1
ATOM 947 O O . PRO A 1 118 ? 7.800 21.041 -11.130 1.00 48.19 118 PRO A O 1
ATOM 950 N N . ALA A 1 119 ? 9.134 22.136 -9.657 1.00 41.69 119 ALA A N 1
ATOM 951 C CA . ALA A 1 119 ? 8.563 23.458 -9.877 1.00 41.69 119 ALA A CA 1
ATOM 952 C C . ALA A 1 119 ? 8.427 23.672 -11.388 1.00 41.69 119 ALA A C 1
ATOM 954 O O . ALA A 1 119 ? 9.383 23.396 -12.118 1.00 41.69 119 ALA A O 1
ATOM 955 N N . ARG A 1 120 ? 7.224 24.057 -11.847 1.00 43.75 120 ARG A N 1
ATOM 956 C CA . ARG A 1 120 ? 6.952 24.364 -13.259 1.00 43.75 120 ARG A CA 1
ATOM 957 C C . ARG A 1 120 ? 8.148 25.139 -13.795 1.00 43.75 120 ARG A C 1
ATOM 959 O O . ARG A 1 120 ? 8.408 26.246 -13.336 1.00 43.75 120 ARG A O 1
ATOM 966 N N . VAL A 1 121 ? 8.876 24.542 -14.733 1.00 49.22 121 VAL A N 1
ATOM 967 C CA . VAL A 1 121 ? 9.852 25.260 -15.549 1.00 49.22 121 VAL A CA 1
ATOM 968 C C . VAL A 1 121 ? 9.024 26.089 -16.529 1.00 49.22 121 VAL A C 1
ATOM 970 O O . VAL A 1 121 ? 8.862 25.732 -17.689 1.00 49.22 121 VAL A O 1
ATOM 973 N N . GLU A 1 122 ? 8.391 27.135 -16.012 1.00 48.88 122 GLU A N 1
ATOM 974 C CA . GLU A 1 122 ? 7.776 28.207 -16.782 1.00 48.88 122 GLU A CA 1
ATOM 975 C C . GLU A 1 122 ? 8.570 29.471 -16.487 1.00 48.88 122 GLU A C 1
ATOM 977 O O . GLU A 1 122 ? 8.131 30.325 -15.734 1.00 48.88 122 GLU A O 1
ATOM 982 N N . ASP A 1 123 ? 9.767 29.526 -17.061 1.00 45.06 123 ASP A N 1
ATOM 983 C CA . ASP A 1 123 ? 10.526 30.751 -17.297 1.00 45.06 123 ASP A CA 1
ATOM 984 C C . ASP A 1 123 ? 11.311 30.538 -18.605 1.00 45.06 123 ASP A C 1
ATOM 986 O O . ASP A 1 123 ? 12.482 30.157 -18.591 1.00 45.06 123 ASP A O 1
ATOM 990 N N . TRP A 1 124 ? 10.623 30.707 -19.738 1.00 52.09 124 TRP A N 1
ATOM 991 C CA . TRP A 1 124 ? 11.203 31.031 -21.049 1.00 52.09 124 TRP A CA 1
ATOM 992 C C . TRP A 1 124 ? 10.268 31.995 -21.773 1.00 52.09 124 TRP A C 1
ATOM 994 O O . TRP A 1 124 ? 9.074 31.644 -21.923 1.00 52.09 124 TRP A O 1
#

Sequence (124 aa):
MPAKTYSSRGDNEACSLLTVVRFVVRERLQLHGIELPHVWRGIDDFLSELPRGWPLAEAYIRTGDLRCMQYVAAREPKEAEHPSYRMWMVNNVAALAMDRGDVKALEWLAKSYSPDTPARVEDW

Solvent-accessible surface area (backbone atoms only — not comparable to full-atom values): 7480 Å² total; per-residue (Å²): 132,85,80,83,82,77,76,48,75,66,56,57,51,49,52,51,50,52,51,51,52,48,48,48,45,50,72,54,28,57,73,66,71,55,86,52,73,67,58,52,48,53,51,50,59,58,54,64,72,46,79,79,77,61,53,57,49,57,44,30,72,77,63,72,35,59,68,57,28,52,54,45,59,75,57,55,59,76,83,61,66,45,58,67,58,34,46,53,48,45,54,55,39,41,53,56,26,58,77,68,65,37,60,66,50,44,51,45,38,68,75,73,61,47,57,80,75,72,74,79,88,78,85,130

Foldseek 3Di:
DDDDPPCDPLNVVLLVLVVVLCCCCVVPCVVVVHDDVVVVVVSLVVNVPRDLPDQLLNQCVSPVDLVSSVSSLVSHDPVCLPLVNLQVSLVNVCVVCVVVVVVVSNVCSVPPRHHDDDPPPPDD